Protein 7AL0 (pdb70)

Structure (mmCIF, N/CA/C/O backbone):
data_7AL0
#
_entry.id   7AL0
#
_cell.length_a   53.800
_cell.length_b   53.800
_cell.length_c   64.326
_cell.angle_alpha   90.000
_cell.angle_beta   90.000
_cell.angle_gamma   120.000
#
_symmetry.space_group_name_H-M   'H 3 2'
#
loop_
_entity.id
_entity.type
_entity.pdbx_description
1 polymer Heymonin
2 non-polymer 'CHLORIDE ION'
3 water water
#
loop_
_atom_site.group_PDB
_atom_site.id
_atom_site.type_symbol
_atom_site.label_atom_id
_atom_site.label_alt_id
_atom_site.label_comp_id
_atom_site.label_asym_id
_atom_site.label_entity_id
_atom_site.label_seq_id
_atom_site.pdbx_PDB_ins_code
_atom_site.Cartn_x
_atom_site.Cartn_y
_atom_site.Cartn_z
_atom_site.occupancy
_atom_site.B_iso_or_equiv
_atom_site.auth_seq_id
_atom_site.auth_comp_id
_atom_site.auth_asym_id
_atom_site.auth_atom_id
_atom_site.pdbx_PDB_model_num
ATOM 1 N N . ALA A 1 1 ? -23.600 -9.095 -24.704 1.00 116.89 1 ALA A N 1
ATOM 2 C CA . ALA A 1 1 ? -23.730 -8.320 -23.431 1.00 123.77 1 ALA A CA 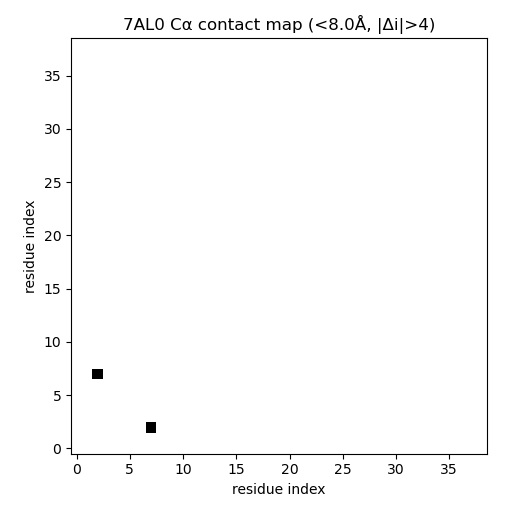1
ATOM 3 C C . ALA A 1 1 ? -24.960 -7.413 -23.452 1.00 128.42 1 ALA A C 1
ATOM 4 O O . ALA A 1 1 ? -24.831 -6.200 -23.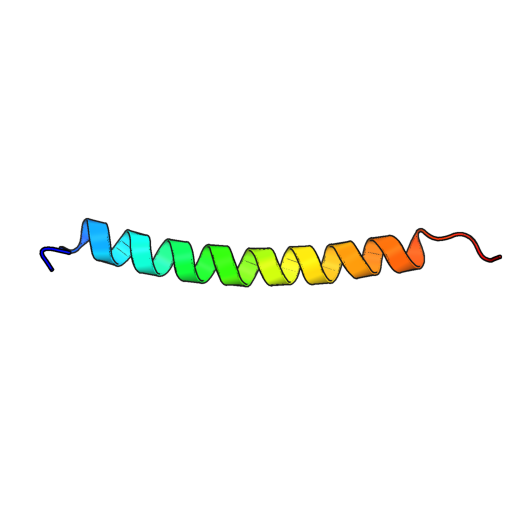605 1.00 134.27 1 ALA A O 1
ATOM 6 N N . PRO A 1 2 ? -26.188 -7.970 -23.301 1.00 109.43 2 PRO A N 1
ATOM 7 C CA . PRO A 1 2 ? -27.419 -7.176 -23.354 1.00 95.15 2 PRO A CA 1
ATOM 8 C C . PRO A 1 2 ? -27.902 -6.614 -21.997 1.00 79.00 2 PRO A C 1
ATOM 9 O O . PRO A 1 2 ? -29.110 -6.495 -21.780 1.00 86.62 2 PRO A O 1
ATOM 13 N N . CYS A 1 3 ? -26.959 -6.242 -21.123 1.00 58.43 3 CYS A N 1
ATOM 14 C CA . CYS A 1 3 ? -27.252 -5.799 -19.760 1.00 58.93 3 CYS A CA 1
ATOM 15 C C . CYS A 1 3 ? -27.778 -4.346 -19.713 1.00 65.24 3 CYS A C 1
ATOM 16 O O . CYS A 1 3 ? -26.998 -3.392 -19.734 1.00 58.32 3 CYS A O 1
ATOM 19 N N . LYS A 1 4 ? -29.108 -4.203 -19.636 1.00 60.38 4 LYS A N 1
ATOM 20 C CA . LYS A 1 4 ? -29.796 -2.903 -19.586 1.00 75.15 4 LYS A CA 1
ATOM 21 C C . LYS A 1 4 ? -29.959 -2.438 -18.119 1.00 63.96 4 LYS A C 1
ATOM 22 O O . LYS A 1 4 ? -29.425 -3.071 -17.217 1.00 59.78 4 LYS A O 1
ATOM 28 N N . LEU A 1 5 ? -30.675 -1.327 -17.895 1.00 56.52 5 LEU A N 1
ATOM 29 C CA . LEU A 1 5 ? -30.638 -0.602 -16.618 1.00 51.47 5 LEU A CA 1
ATOM 30 C C . LEU A 1 5 ? -30.981 -1.437 -15.386 1.00 43.34 5 LEU A C 1
ATOM 31 O O . LEU A 1 5 ? -30.286 -1.356 -14.374 1.00 48.61 5 LEU A O 1
ATOM 36 N N . GLY A 1 6 ? -32.071 -2.208 -15.468 1.00 45.45 6 GLY A N 1
ATOM 37 C CA . GLY A 1 6 ? -32.481 -3.114 -14.403 1.00 45.18 6 GLY A CA 1
ATOM 38 C C . GLY A 1 6 ? -31.342 -4.060 -14.047 1.00 52.36 6 GLY A C 1
ATOM 39 O O . GLY A 1 6 ? -31.061 -4.285 -12.871 1.00 63.80 6 GLY A O 1
ATOM 40 N N . CYS A 1 7 ? -30.678 -4.582 -15.086 1.00 57.27 7 CYS A N 1
ATOM 41 C CA . CYS A 1 7 ? -29.489 -5.429 -14.974 1.00 58.75 7 CYS A CA 1
ATOM 42 C C . CYS A 1 7 ? -28.301 -4.718 -14.319 1.00 57.08 7 CYS A C 1
ATOM 43 O O . CYS A 1 7 ? -27.613 -5.308 -13.486 1.00 54.00 7 CYS A O 1
ATOM 46 N N . LYS A 1 8 ? -28.071 -3.451 -14.694 1.00 54.73 8 LYS A N 1
ATOM 47 C CA . LYS A 1 8 ? -27.001 -2.639 -14.106 1.00 45.67 8 LYS A CA 1
ATOM 48 C C . LYS A 1 8 ? -27.231 -2.395 -12.616 1.00 48.40 8 LYS A C 1
ATOM 49 O O . LYS A 1 8 ? -26.299 -2.456 -11.820 1.00 51.70 8 LYS A O 1
ATOM 55 N N . ILE A 1 9 ? -28.486 -2.113 -12.250 1.00 48.15 9 ILE A N 1
ATOM 56 C CA . ILE A 1 9 ? -28.868 -1.888 -10.857 1.00 46.63 9 ILE A CA 1
ATOM 57 C C . ILE A 1 9 ? -28.549 -3.138 -10.017 1.00 48.03 9 ILE A C 1
ATOM 58 O O . ILE A 1 9 ? -28.027 -3.026 -8.907 1.00 51.92 9 ILE A O 1
ATOM 63 N N . LYS A 1 10 ? -28.857 -4.320 -10.565 1.00 49.03 10 LYS A N 1
ATOM 64 C CA . LYS A 1 10 ? -28.521 -5.598 -9.929 1.00 51.33 10 LYS A CA 1
ATOM 65 C C . LYS A 1 10 ? -27.019 -5.746 -9.674 1.00 46.87 10 LYS A C 1
ATOM 66 O O . LYS A 1 10 ? -26.613 -6.117 -8.580 1.00 50.54 10 LYS A O 1
ATOM 72 N N . LYS A 1 11 ? -26.198 -5.448 -10.687 1.00 47.15 11 LYS A N 1
ATOM 73 C CA . LYS A 1 11 ? -24.745 -5.532 -10.542 1.00 53.17 11 LYS A CA 1
ATOM 74 C C . LYS A 1 11 ? -24.257 -4.677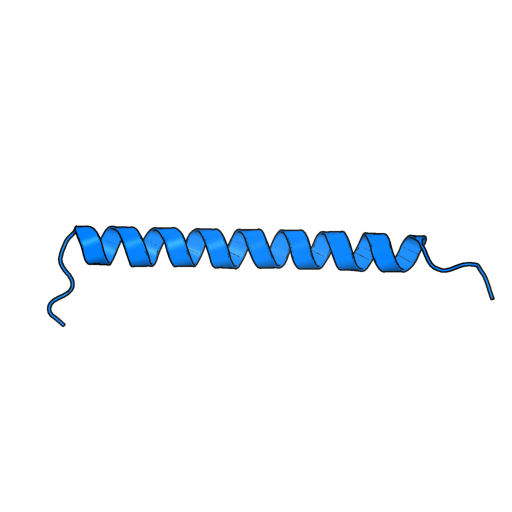 -9.375 1.00 54.74 11 LYS A C 1
ATOM 75 O O . LYS A 1 11 ? -23.403 -5.106 -8.614 1.00 54.98 11 LYS A O 1
ATOM 81 N N . VAL A 1 12 ? -24.813 -3.467 -9.243 1.00 53.43 12 VAL A N 1
ATOM 82 C CA . VAL A 1 12 ? -24.403 -2.525 -8.204 1.00 47.74 12 VAL A CA 1
ATOM 83 C C . VAL A 1 12 ? -24.833 -3.029 -6.824 1.00 46.98 12 VAL A C 1
ATOM 84 O O . VAL A 1 12 ? -24.056 -2.984 -5.876 1.00 45.40 12 VAL A O 1
ATOM 88 N N . LYS A 1 13 ? -26.081 -3.500 -6.730 1.00 41.81 13 LYS A N 1
ATOM 89 C CA . LYS A 1 13 ? -26.629 -4.056 -5.501 1.00 47.46 13 LYS A CA 1
ATOM 90 C C . LYS A 1 13 ? -25.776 -5.236 -5.007 1.00 41.57 13 LYS A C 1
ATOM 91 O O . LYS A 1 13 ? -25.433 -5.317 -3.830 1.00 50.17 13 LYS A O 1
ATOM 97 N N . GLN A 1 14 ? -25.441 -6.145 -5.926 1.00 45.86 14 GLN A N 1
ATOM 98 C CA . GLN A 1 14 ? -24.645 -7.320 -5.612 1.00 47.36 14 GLN A CA 1
ATOM 99 C C . GLN A 1 14 ? -23.258 -6.945 -5.107 1.00 44.99 14 GLN A C 1
ATOM 100 O O . GLN A 1 14 ? -22.789 -7.536 -4.146 1.00 46.44 14 GLN A O 1
ATOM 106 N N . LYS A 1 15 ? -22.625 -5.945 -5.737 1.00 50.89 15 LYS A N 1
ATOM 107 C CA . LYS A 1 15 ? -21.324 -5.429 -5.287 1.00 51.66 15 LYS A CA 1
ATOM 108 C C . LYS A 1 15 ? -21.391 -4.925 -3.846 1.00 53.93 15 LYS A C 1
ATOM 109 O O . LYS A 1 15 ? -20.543 -5.253 -3.020 1.00 55.19 15 LYS A O 1
ATOM 115 N N . ILE A 1 16 ? -22.406 -4.106 -3.559 1.00 51.02 16 ILE A N 1
ATOM 116 C CA . ILE A 1 16 ? -22.620 -3.544 -2.230 1.00 47.49 16 ILE A CA 1
ATOM 117 C C . ILE A 1 16 ? -22.948 -4.636 -1.206 1.00 40.87 16 ILE A C 1
ATOM 118 O O . ILE A 1 16 ? -22.433 -4.629 -0.101 1.00 41.99 16 ILE A O 1
ATOM 123 N N . LYS A 1 17 ? -23.825 -5.569 -1.587 1.00 43.89 17 LYS A N 1
ATOM 124 C CA . LYS A 1 17 ? -24.183 -6.683 -0.722 1.00 50.07 17 LYS A CA 1
ATOM 125 C C . LYS A 1 17 ? -22.927 -7.472 -0.379 1.00 37.57 17 LYS A C 1
ATOM 126 O O . LYS A 1 17 ? -22.648 -7.724 0.787 1.00 41.21 17 LYS A O 1
ATOM 132 N N . GLN A 1 18 ? -22.154 -7.823 -1.406 1.00 43.47 18 GLN A N 1
ATOM 133 C CA . GLN A 1 18 ? -20.915 -8.572 -1.232 1.00 52.69 18 GLN A CA 1
ATOM 134 C C . GLN A 1 1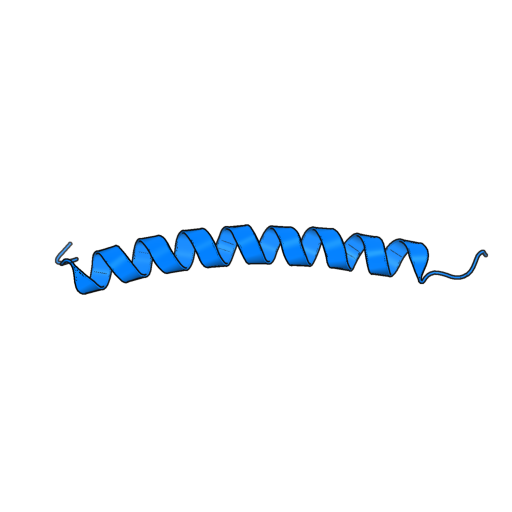8 ? -19.962 -7.915 -0.236 1.00 47.35 18 GLN A C 1
ATOM 135 O O . GLN A 1 18 ? -19.446 -8.576 0.651 1.00 48.85 18 GLN A O 1
ATOM 141 N N . LYS A 1 19 ? -19.752 -6.603 -0.368 1.00 47.81 19 LYS A N 1
ATOM 142 C CA . LYS A 1 19 ? -18.853 -5.870 0.531 1.00 43.74 19 LYS A CA 1
ATOM 143 C C . LYS A 1 19 ? -19.372 -5.832 1.965 1.00 42.48 19 LYS A C 1
ATOM 144 O O . LYS A 1 19 ? -18.627 -6.082 2.909 1.00 42.86 19 LYS A O 1
ATOM 150 N N . LEU A 1 20 ? -20.661 -5.516 2.125 1.00 39.44 20 LEU A N 1
ATOM 151 C CA . LEU A 1 20 ? -21.276 -5.457 3.441 1.00 33.80 20 LEU A CA 1
ATOM 152 C C . LEU A 1 20 ? -21.255 -6.816 4.150 1.00 43.21 20 LEU A C 1
ATOM 153 O O . LEU A 1 20 ? -21.102 -6.874 5.364 1.00 44.83 20 LEU A O 1
ATOM 158 N N . LYS A 1 21 ? -21.417 -7.901 3.382 1.00 38.87 21 LYS A N 1
ATOM 159 C CA . LYS A 1 21 ? -21.379 -9.265 3.931 1.00 43.69 21 LYS A CA 1
ATOM 160 C C . LYS A 1 21 ? -19.997 -9.625 4.457 1.00 35.23 21 LYS A C 1
ATOM 161 O O . LYS A 1 21 ? -19.867 -10.246 5.512 1.00 42.30 21 LYS A O 1
ATOM 167 N N . ALA A 1 22 ? -18.963 -9.203 3.728 1.00 39.54 22 ALA A N 1
ATOM 168 C CA . ALA A 1 22 ? -17.586 -9.380 4.164 1.00 38.16 22 ALA A CA 1
ATOM 169 C C . ALA A 1 22 ? -17.312 -8.669 5.500 1.00 41.71 22 ALA A C 1
ATOM 170 O O . ALA A 1 22 ? -16.616 -9.224 6.362 1.00 43.93 22 ALA A O 1
ATOM 172 N N . LYS A 1 23 ? -17.890 -7.470 5.676 1.00 44.40 23 LYS A N 1
ATOM 173 C CA . LYS A 1 23 ? -17.777 -6.693 6.921 1.00 42.41 23 LYS A CA 1
ATOM 174 C C . LYS A 1 23 ? -18.420 -7.412 8.100 1.00 39.79 23 LYS A C 1
ATOM 175 O O . LYS A 1 23 ? -17.799 -7.582 9.137 1.00 50.07 23 LYS A O 1
ATOM 181 N N . VAL A 1 24 ? -19.688 -7.801 7.927 1.00 42.26 24 VAL A N 1
ATOM 182 C CA . VAL A 1 24 ? -20.417 -8.644 8.871 1.00 41.35 24 VAL A CA 1
ATOM 183 C C . VAL A 1 24 ? -19.598 -9.871 9.265 1.00 38.99 24 VAL A C 1
ATOM 184 O O . VAL A 1 24 ? -19.394 -10.143 10.450 1.00 44.59 24 VAL A O 1
ATOM 188 N N . ASN A 1 25 ? -19.114 -10.596 8.255 1.00 38.46 25 ASN A N 1
ATOM 189 C CA . ASN A 1 25 ? -18.296 -11.779 8.463 1.00 42.04 25 ASN A CA 1
ATOM 190 C C . ASN A 1 25 ? -17.071 -11.436 9.301 1.00 47.29 25 ASN A C 1
ATOM 191 O O . ASN A 1 25 ? -16.734 -12.151 10.252 1.00 40.83 25 ASN A O 1
ATOM 196 N N . ALA A 1 26 ? -16.427 -10.313 8.967 1.00 44.65 26 ALA A N 1
ATOM 197 C CA . ALA A 1 26 ? -15.299 -9.813 9.739 1.00 39.81 26 ALA A CA 1
ATOM 198 C C . ALA A 1 26 ? -15.683 -9.574 11.195 1.00 51.01 26 ALA A C 1
ATOM 199 O O . ALA A 1 26 ? -14.964 -9.985 12.103 1.00 46.37 26 ALA A O 1
ATOM 201 N N . VAL A 1 27 ? -16.832 -8.924 11.417 1.00 54.91 27 VAL A N 1
ATOM 202 C CA . VAL A 1 27 ? -17.267 -8.578 12.772 1.00 45.00 27 VAL A CA 1
ATOM 203 C C . VAL A 1 27 ? -17.670 -9.825 13.560 1.00 43.08 27 VAL A C 1
ATOM 204 O O . VAL A 1 27 ? -17.300 -9.973 14.731 1.00 38.70 27 VAL A O 1
ATOM 208 N N . LYS A 1 28 ? -18.417 -10.727 12.912 1.00 37.32 28 LYS A N 1
ATOM 209 C CA . LYS A 1 28 ? -18.831 -11.986 13.539 1.00 45.65 28 LYS A CA 1
ATOM 210 C C . LYS A 1 28 ? -17.639 -12.834 13.952 1.00 38.81 28 LYS A C 1
ATOM 211 O O . LYS A 1 28 ? -17.662 -13.468 14.998 1.00 45.85 28 LYS A O 1
ATOM 217 N N . THR A 1 29 ? -16.589 -12.836 13.127 1.00 53.39 29 THR A N 1
ATOM 218 C CA . THR A 1 29 ? -15.351 -13.537 13.460 1.00 48.10 29 THR A CA 1
ATOM 219 C C . THR A 1 29 ? -14.815 -13.070 14.813 1.00 52.84 29 THR A C 1
ATOM 220 O O . THR A 1 29 ? -14.422 -13.880 15.654 1.00 55.59 29 THR A O 1
ATOM 224 N N . VAL A 1 30 ? -14.829 -11.751 15.023 1.00 39.48 30 VAL A N 1
ATOM 225 C CA . VAL A 1 30 ? -14.282 -11.155 16.225 1.00 45.69 30 VAL A CA 1
ATOM 226 C C . VAL A 1 30 ? -15.184 -11.435 17.421 1.00 42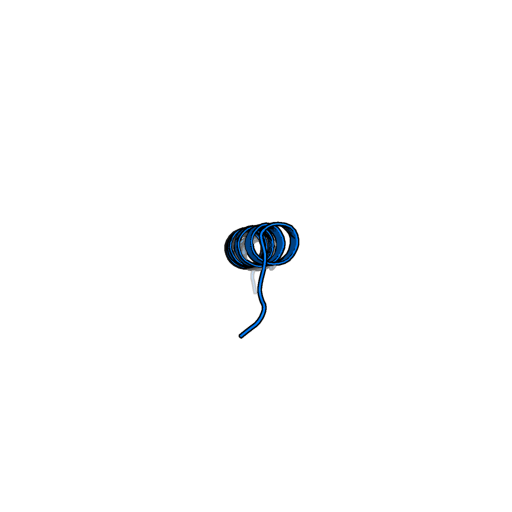.47 30 VAL A C 1
ATOM 227 O O . VAL A 1 30 ? -14.698 -11.692 18.521 1.00 54.55 30 VAL A O 1
ATOM 231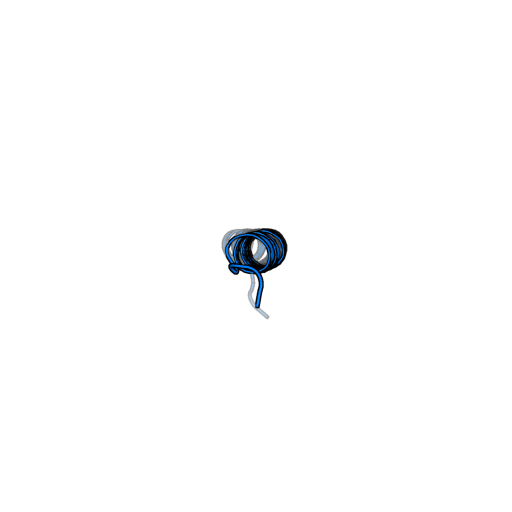 N N . ILE A 1 31 ? -16.501 -1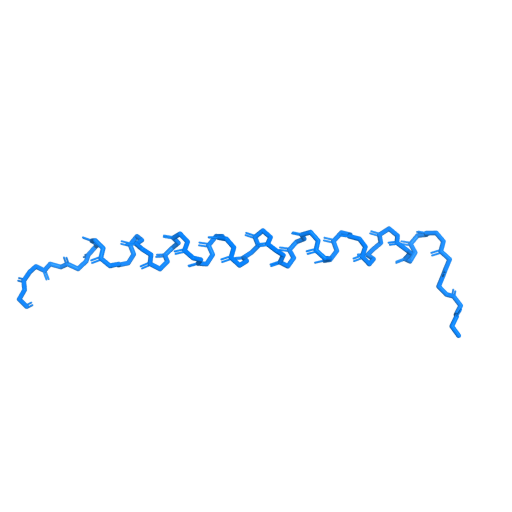1.418 17.195 1.00 48.87 31 ILE A N 1
ATOM 232 C CA . ILE A 1 31 ? -17.454 -11.832 18.218 1.00 44.55 31 ILE A CA 1
ATOM 233 C C . ILE A 1 31 ? -17.094 -13.242 18.699 1.00 37.15 31 ILE A C 1
ATOM 234 O O . ILE A 1 31 ? -17.130 -13.524 19.904 1.00 41.95 31 ILE A O 1
ATOM 239 N N . GLY A 1 32 ? -16.728 -14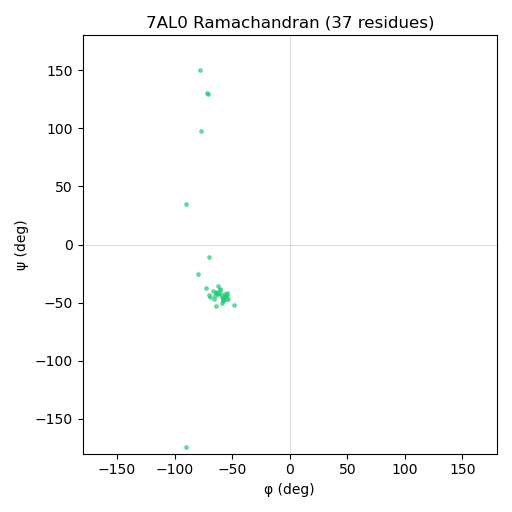.112 17.751 1.00 46.13 32 GLY A N 1
ATOM 240 C CA . GLY A 1 32 ? -16.379 -15.493 18.035 1.00 37.67 32 GLY A CA 1
ATOM 241 C C . GLY A 1 32 ? -15.138 -15.580 18.891 1.00 41.70 32 GLY A C 1
ATOM 242 O O . GLY A 1 32 ? -15.081 -16.386 19.807 1.00 53.57 32 GLY A O 1
ATOM 243 N N . LYS A 1 33 ? -14.153 -14.725 18.592 1.00 48.23 33 LYS A N 1
ATOM 244 C CA . LYS A 1 33 ? -12.893 -14.666 19.335 1.00 50.44 33 LYS A CA 1
ATOM 245 C C . LYS A 1 33 ? -13.097 -14.353 20.822 1.00 54.07 33 LYS A C 1
ATOM 246 O O . LYS A 1 33 ? -12.489 -15.002 21.681 1.00 53.40 33 LYS A O 1
ATOM 252 N N . ILE A 1 34 ? -13.953 -13.366 21.119 1.00 57.65 34 ILE A N 1
ATOM 253 C CA . ILE A 1 34 ? -14.199 -12.942 22.497 1.00 63.17 34 ILE A CA 1
ATOM 254 C C . ILE A 1 34 ? -15.157 -13.878 23.230 1.00 55.40 34 ILE A C 1
ATOM 255 O O . ILE A 1 34 ? -15.112 -13.974 24.455 1.00 83.37 34 ILE A O 1
ATOM 260 N N . SER A 1 35 ? -16.015 -14.573 22.474 1.00 53.39 35 SER A N 1
ATOM 261 C CA . SER A 1 35 ? -16.907 -15.594 23.034 1.00 48.31 35 SER A CA 1
ATOM 262 C C . SER A 1 35 ? -16.173 -16.868 23.503 1.00 50.35 35 SER A C 1
ATOM 263 O O . SER A 1 35 ? -16.772 -17.713 24.156 1.00 64.23 35 SER A O 1
ATOM 266 N N . GLU A 1 36 ? -14.889 -17.001 23.151 1.00 47.03 36 GLU A N 1
ATOM 267 C CA . GLU A 1 36 ? -14.025 -18.067 23.669 1.00 50.03 36 GLU A CA 1
ATOM 268 C C . GLU A 1 36 ? -13.696 -17.835 25.138 1.00 61.60 36 GLU A C 1
ATOM 269 O O . GLU A 1 36 ? -13.255 -16.745 25.512 1.00 71.00 36 GLU A O 1
ATOM 275 N N . HIS A 1 37 ? -13.897 -18.870 25.962 1.00 73.99 37 HIS A N 1
ATOM 276 C CA . HIS A 1 37 ? -13.469 -18.863 27.358 1.00 79.36 37 HIS A CA 1
ATOM 277 C C . HIS A 1 37 ? -11.974 -19.127 27.383 1.00 68.36 37 HIS A C 1
ATOM 278 O O . HIS A 1 37 ? -11.453 -19.796 26.491 1.00 60.05 37 HIS A O 1
ATOM 285 N N . LEU A 1 38 ? -11.287 -18.582 28.395 1.00 71.46 38 LEU A N 1
ATOM 286 C CA . LEU A 1 38 ? -9.832 -18.694 28.503 1.00 86.44 38 LEU A CA 1
ATOM 287 C C . LEU A 1 38 ? -9.440 -20.126 28.878 1.00 72.43 38 LEU A C 1
ATOM 288 O O . LEU A 1 38 ? -10.004 -20.706 29.805 1.00 64.21 38 LEU A O 1
ATOM 293 N N . GLY A 1 39 ? -8.490 -20.689 28.123 1.00 87.79 39 GLY A N 1
ATOM 294 C CA . GLY A 1 39 ? -7.979 -22.033 28.337 1.00 114.94 39 GLY A CA 1
ATOM 295 C C . GLY A 1 39 ? -8.495 -23.002 27.290 1.00 122.92 39 GLY A C 1
ATOM 296 O O . GLY A 1 39 ? -9.704 -23.193 27.141 1.00 100.24 39 GLY A O 1
#

Radius of gyration: 17.24 Å; Cα contacts (8 Å, |Δi|>4): 1; chains: 1; bounding box: 24×21×52 Å

Secondary structure (DSSP, 8-state):
----HHHHHHHHHHHHHHHHHHHHHHHHHHHHHHTSPP-

B-factor: mean 60.52, std 20.65, range [33.67, 152.8]

Foldseek 3Di:
DPQDDVNVVVVVVVVVVVVVVVVVVVVVVVVVVVPDDDD

Sequence (39 aa):
APCKLGCKIKKVKQKIKQKLKAKVNAVKTVIGKISEHLG

Solvent-accessible surface area: 4052 Å² total; per-residue (Å²): 145,119,28,160,128,48,48,108,84,136,111,81,131,82,113,87,102,113,130,98,115,63,127,78,89,57,90,116,91,91,95,38,137,136,76,101,173,188,139